Protein AF-A0A1C6BGT0-F1 (afdb_monomer_lite)

Secondary structure (DSSP, 8-state):
-HHHIIIIIHHHHHHHHHHHHHHSS--HHHHHHHHHHHHHHHHHHHHHHTTSS-----SSGGG--S---S-HHHHHHHHHHHHHHHHHHHHHHHHTT--

pLDDT: mean 77.74, std 14.09, range [43.47, 91.69]

Radius of gyration: 15.55 Å; chains: 1; bounding box: 31×29×53 Å

Foldseek 3Di:
DVVCCQQPVQLQVLLVVLLVLLVDPDDPVVSCVQLVVLVVQLVVLVCVQVVVDPDDQQCDCPPVDPDHDNHSVVSNSSSVSSNNSNVNSNVVSVVVVVD

Sequence (99 aa):
MEALAFFVLTPLTAGIIQFFLSRSRLPRWAKWGPAVLVMLAGMVCFLGAVDCLPLPNTYWLDDGSFLAFPDYFYGMLFSLPALFGLGAGALFSVAQWSE

Structure (mmCIF, N/CA/C/O backbone):
data_AF-A0A1C6BGT0-F1
#
_entry.id   AF-A0A1C6BGT0-F1
#
loop_
_atom_site.group_PDB
_atom_site.id
_atom_site.type_symbol
_atom_site.label_atom_id
_atom_site.label_alt_id
_atom_site.label_comp_id
_atom_site.label_asym_id
_atom_site.label_entity_id
_atom_site.label_seq_id
_atom_site.pdbx_PDB_ins_code
_atom_site.Cartn_x
_atom_site.Cartn_y
_atom_site.Cartn_z
_atom_site.occupancy
_atom_site.B_iso_or_equiv
_atom_site.auth_seq_id
_atom_site.auth_comp_id
_atom_site.auth_asym_id
_atom_site.auth_atom_id
_atom_site.pdbx_PDB_model_num
ATOM 1 N N . MET A 1 1 ? 9.244 16.375 -5.995 1.00 56.16 1 MET A N 1
ATOM 2 C CA . MET A 1 1 ? 7.860 16.251 -5.480 1.00 56.16 1 MET A CA 1
ATOM 3 C C . MET A 1 1 ? 7.379 14.805 -5.438 1.00 56.16 1 MET A C 1
ATOM 5 O O . MET A 1 1 ? 6.639 14.473 -4.523 1.00 56.16 1 MET A O 1
ATOM 9 N N . GLU A 1 2 ? 7.843 13.929 -6.335 1.00 62.12 2 GLU A N 1
ATOM 10 C CA . GLU A 1 2 ? 7.393 12.529 -6.372 1.00 62.12 2 GLU A CA 1
ATOM 11 C C . GLU A 1 2 ? 7.716 11.735 -5.105 1.00 62.12 2 GLU A C 1
ATOM 13 O O . GLU A 1 2 ? 6.821 11.126 -4.539 1.00 62.12 2 GLU A O 1
ATOM 18 N N . ALA A 1 3 ? 8.937 11.824 -4.570 1.00 66.62 3 ALA A N 1
ATOM 19 C CA . ALA A 1 3 ? 9.299 11.096 -3.348 1.00 66.62 3 ALA A CA 1
ATOM 20 C C . ALA A 1 3 ? 8.373 11.414 -2.155 1.00 66.62 3 ALA A C 1
ATOM 22 O O . ALA A 1 3 ? 8.016 10.525 -1.390 1.00 66.62 3 ALA A O 1
ATOM 23 N N . LEU A 1 4 ? 7.925 12.665 -2.016 1.00 72.69 4 LEU A N 1
ATOM 24 C CA . LEU A 1 4 ? 7.001 13.057 -0.948 1.00 72.69 4 LEU A CA 1
ATOM 25 C C . LEU A 1 4 ? 5.603 12.463 -1.184 1.00 72.69 4 LEU A C 1
ATOM 27 O O . LEU A 1 4 ? 4.973 11.961 -0.254 1.00 72.69 4 LEU A O 1
ATOM 31 N N . ALA A 1 5 ? 5.136 12.449 -2.432 1.00 72.00 5 ALA A N 1
ATOM 32 C CA . ALA A 1 5 ? 3.876 11.805 -2.783 1.00 72.00 5 ALA A CA 1
ATOM 33 C C . ALA A 1 5 ? 3.916 10.281 -2.557 1.00 72.00 5 ALA A C 1
ATOM 35 O O . ALA A 1 5 ? 3.009 9.726 -1.934 1.00 72.00 5 ALA A O 1
ATOM 36 N N . PHE A 1 6 ? 4.994 9.621 -2.984 1.00 73.50 6 PHE A N 1
ATOM 37 C CA . PHE A 1 6 ? 5.190 8.176 -2.859 1.00 73.50 6 PHE A CA 1
ATOM 38 C C . PHE A 1 6 ? 5.367 7.723 -1.405 1.00 73.50 6 PHE A C 1
ATOM 40 O O . PHE A 1 6 ? 4.686 6.802 -0.963 1.00 73.50 6 PHE A O 1
ATOM 47 N N . PHE A 1 7 ? 6.250 8.367 -0.640 1.00 76.94 7 PHE A N 1
ATOM 48 C CA . PHE A 1 7 ? 6.623 7.886 0.695 1.00 76.94 7 PHE A CA 1
ATOM 49 C C . PHE A 1 7 ? 5.806 8.492 1.836 1.00 76.94 7 PHE A C 1
ATOM 51 O O . PHE A 1 7 ? 5.822 7.939 2.932 1.00 76.94 7 PHE A O 1
ATOM 58 N N . VAL A 1 8 ? 5.095 9.602 1.612 1.00 81.12 8 VAL A N 1
ATOM 59 C CA . VAL A 1 8 ? 4.342 10.289 2.677 1.00 81.12 8 VAL A CA 1
ATOM 60 C C . VAL A 1 8 ? 2.853 10.346 2.364 1.00 81.12 8 VAL A C 1
ATOM 62 O O . VAL A 1 8 ? 2.053 9.836 3.145 1.00 81.12 8 VAL A O 1
ATOM 65 N N . LEU A 1 9 ? 2.451 10.911 1.221 1.00 86.31 9 LEU A N 1
ATOM 66 C CA . LEU A 1 9 ? 1.022 11.106 0.929 1.00 86.31 9 LEU A CA 1
ATOM 67 C C . LEU A 1 9 ? 0.286 9.789 0.680 1.00 86.31 9 LEU A C 1
ATOM 69 O O . LEU A 1 9 ? -0.825 9.605 1.173 1.00 86.31 9 LEU A O 1
ATOM 73 N N . THR A 1 10 ? 0.906 8.867 -0.051 1.00 86.12 10 THR A N 1
ATOM 74 C CA . THR A 1 10 ? 0.338 7.551 -0.369 1.00 86.12 10 THR A CA 1
ATOM 75 C C . THR A 1 10 ? 0.051 6.705 0.877 1.00 86.12 10 THR A C 1
ATOM 77 O O . THR A 1 10 ? -1.108 6.325 1.065 1.00 86.12 10 THR A O 1
ATOM 80 N N . PRO A 1 11 ? 1.028 6.442 1.773 1.00 87.75 11 PRO A N 1
ATOM 81 C CA . PRO A 1 11 ? 0.762 5.673 2.986 1.00 87.75 11 PRO A CA 1
ATOM 82 C C . PRO A 1 11 ? -0.211 6.402 3.915 1.00 87.75 11 PRO A C 1
ATOM 84 O O . PRO A 1 11 ? -1.062 5.763 4.528 1.00 87.75 11 PRO A O 1
ATOM 87 N N . LEU A 1 12 ? -0.136 7.733 4.002 1.00 90.06 12 LEU A N 1
ATOM 88 C CA . LEU A 1 12 ? -1.034 8.518 4.848 1.00 90.06 12 LEU A CA 1
ATOM 89 C C . LEU A 1 12 ? -2.487 8.434 4.365 1.00 90.06 12 LEU A C 1
ATOM 91 O O . LEU A 1 12 ? -3.383 8.140 5.153 1.00 90.06 12 LEU A O 1
ATOM 95 N N . THR A 1 13 ? -2.722 8.617 3.067 1.00 89.81 13 THR A N 1
ATOM 96 C CA . THR A 1 13 ? -4.062 8.528 2.467 1.00 89.81 13 THR A CA 1
ATOM 97 C C . THR A 1 13 ? -4.623 7.117 2.607 1.00 89.81 13 THR A C 1
ATOM 99 O O . THR A 1 13 ? -5.758 6.943 3.050 1.00 89.81 13 THR A O 1
ATOM 102 N N . ALA A 1 14 ? -3.810 6.102 2.301 1.00 90.31 14 ALA A N 1
ATOM 103 C CA . ALA A 1 14 ? -4.189 4.706 2.467 1.00 90.31 14 ALA A CA 1
ATOM 104 C C . ALA A 1 14 ? -4.530 4.383 3.933 1.00 90.31 14 ALA A C 1
ATOM 106 O O . ALA A 1 14 ? -5.568 3.784 4.211 1.00 90.31 14 ALA A O 1
ATOM 107 N N . GLY A 1 15 ? -3.721 4.848 4.887 1.00 89.56 15 GLY A N 1
ATOM 108 C CA . GLY A 1 15 ? -3.974 4.651 6.312 1.00 89.56 15 GLY A CA 1
ATOM 109 C C . GLY A 1 15 ? -5.248 5.323 6.807 1.00 89.56 15 GLY A C 1
ATOM 110 O O . GLY A 1 15 ? -6.013 4.695 7.536 1.00 89.56 15 GLY A O 1
ATOM 111 N N . ILE A 1 16 ? -5.535 6.550 6.363 1.00 91.19 16 ILE A N 1
ATOM 112 C CA . ILE A 1 16 ? -6.790 7.246 6.684 1.00 91.19 16 ILE A CA 1
ATOM 113 C C . ILE A 1 16 ? -7.990 6.458 6.144 1.00 91.19 16 ILE A C 1
ATOM 115 O O . ILE A 1 16 ? -8.941 6.198 6.883 1.00 91.19 16 ILE A O 1
ATOM 119 N N . ILE A 1 17 ? -7.934 6.035 4.878 1.00 90.50 17 ILE A N 1
ATOM 120 C CA . ILE A 1 17 ? -8.988 5.234 4.243 1.00 90.50 17 ILE A CA 1
ATOM 121 C C . ILE A 1 17 ? -9.226 3.951 5.044 1.00 90.50 17 ILE A C 1
ATOM 123 O O . ILE A 1 17 ? -10.365 3.668 5.429 1.00 90.50 17 ILE A O 1
ATOM 127 N N . GLN A 1 18 ? -8.159 3.208 5.357 1.00 89.69 18 GLN A N 1
ATOM 128 C CA . GLN A 1 18 ? -8.282 1.959 6.097 1.00 89.69 18 GLN A CA 1
ATOM 129 C C . GLN A 1 18 ? -8.819 2.183 7.507 1.00 89.69 18 GLN A C 1
ATOM 131 O O . GLN A 1 18 ? -9.679 1.429 7.943 1.00 89.69 18 GLN A O 1
ATOM 136 N N . PHE A 1 19 ? -8.392 3.236 8.202 1.00 88.75 19 PHE A N 1
ATOM 137 C CA . PHE A 1 19 ? -8.878 3.566 9.540 1.00 88.75 19 PHE A CA 1
ATOM 138 C C . PHE A 1 19 ? -10.403 3.767 9.580 1.00 88.75 19 PHE A C 1
ATOM 140 O O . PHE A 1 19 ? -11.089 3.197 10.437 1.00 88.75 19 PHE A O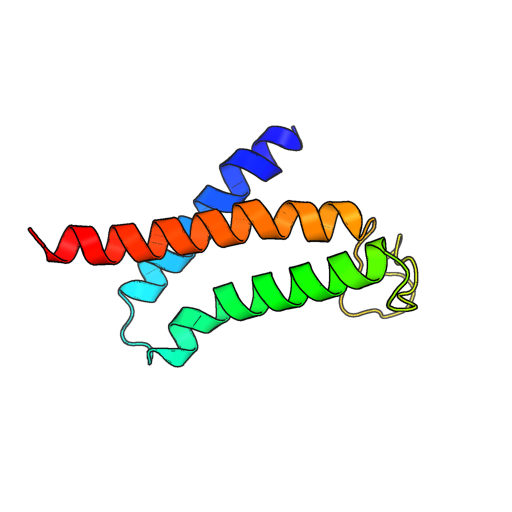 1
ATOM 147 N N . PHE A 1 20 ? -10.964 4.526 8.633 1.00 88.38 20 PHE A N 1
ATOM 148 C CA . PHE A 1 20 ? -12.417 4.715 8.542 1.00 88.38 20 PHE A CA 1
ATOM 149 C C . PHE A 1 20 ? -13.145 3.433 8.120 1.00 88.38 20 PHE A C 1
ATOM 151 O O . PHE A 1 20 ? -14.192 3.100 8.684 1.00 88.38 20 PHE A O 1
ATOM 158 N N . LEU A 1 21 ? -12.578 2.666 7.185 1.00 88.44 21 LEU A N 1
ATOM 159 C CA . LEU A 1 21 ? -13.106 1.360 6.785 1.00 88.44 21 LEU A CA 1
ATOM 160 C C . LEU A 1 21 ? -13.168 0.381 7.956 1.00 88.44 21 LEU A C 1
ATOM 162 O O . LEU A 1 21 ? -14.191 -0.285 8.136 1.00 88.44 21 LEU A O 1
ATOM 166 N N . SER A 1 22 ? -12.135 0.334 8.796 1.00 85.12 22 SER A N 1
ATOM 167 C CA . SER A 1 22 ? -12.100 -0.491 10.005 1.00 85.12 22 SER A CA 1
ATOM 168 C C . SER A 1 22 ? -13.267 -0.193 10.941 1.00 85.12 22 SER A C 1
ATOM 170 O O . SER A 1 22 ? -13.857 -1.119 11.502 1.00 85.12 22 SER A O 1
ATOM 172 N N . ARG A 1 23 ? -13.646 1.084 11.057 1.00 83.75 23 ARG A N 1
ATOM 173 C CA . ARG A 1 23 ? -14.735 1.570 11.920 1.00 83.75 23 ARG A CA 1
ATOM 174 C C . ARG A 1 23 ? -16.125 1.448 11.301 1.00 83.75 23 ARG A C 1
ATOM 176 O O . ARG A 1 23 ? -17.125 1.517 12.010 1.00 83.75 23 ARG A O 1
ATOM 183 N N . SER A 1 24 ? -16.209 1.258 9.990 1.00 86.25 24 SER A N 1
ATOM 184 C CA . SER A 1 24 ? -17.486 1.091 9.302 1.00 86.25 24 SER A CA 1
ATOM 185 C C . SER A 1 24 ? -18.202 -0.206 9.715 1.00 86.25 24 SER A C 1
ATOM 187 O O . SER A 1 24 ? -17.581 -1.192 10.133 1.00 86.25 24 SER A O 1
ATOM 189 N N . ARG A 1 25 ? -19.529 -0.237 9.531 1.00 88.44 25 ARG A N 1
ATOM 190 C CA . ARG A 1 25 ? -20.366 -1.437 9.732 1.00 88.44 25 ARG A CA 1
ATOM 191 C C . ARG A 1 25 ? -20.256 -2.456 8.590 1.00 88.44 25 ARG A C 1
ATOM 193 O O . ARG A 1 25 ? -21.059 -3.381 8.517 1.00 88.44 25 ARG A O 1
ATOM 200 N N . LEU A 1 26 ? -19.290 -2.282 7.689 1.00 86.50 26 LEU A N 1
ATOM 201 C CA . LEU A 1 26 ? -19.085 -3.196 6.576 1.00 86.50 26 LEU A CA 1
ATOM 202 C C . LEU A 1 26 ? -18.647 -4.582 7.074 1.00 86.50 26 LEU A C 1
ATOM 204 O O . LEU A 1 26 ? -17.994 -4.701 8.118 1.00 86.50 26 LEU A O 1
ATOM 208 N N . PRO A 1 27 ? -18.984 -5.647 6.334 1.00 87.12 27 PRO A N 1
ATOM 209 C CA . PRO A 1 27 ? -18.515 -6.981 6.663 1.00 87.12 27 PRO A CA 1
ATOM 210 C C . PRO A 1 27 ? -16.988 -7.061 6.532 1.00 87.12 27 PRO A C 1
ATOM 212 O O . PRO A 1 27 ? -16.376 -6.334 5.748 1.00 87.12 27 PRO A O 1
ATOM 215 N N . ARG A 1 28 ? -16.359 -7.967 7.294 1.00 82.88 28 ARG A N 1
ATOM 216 C CA . ARG A 1 28 ? -14.889 -8.079 7.365 1.00 82.88 28 ARG A CA 1
ATOM 217 C C . ARG A 1 28 ? -14.243 -8.192 5.985 1.00 82.88 28 ARG A C 1
ATOM 219 O O . ARG A 1 28 ? -13.274 -7.492 5.736 1.00 82.88 28 ARG A O 1
ATOM 226 N N . TRP A 1 29 ? -14.800 -9.002 5.085 1.00 83.62 29 TRP A N 1
ATOM 227 C CA . TRP A 1 29 ? -14.263 -9.195 3.733 1.00 83.62 29 TRP A CA 1
ATOM 228 C C . TRP A 1 29 ? -14.181 -7.891 2.922 1.00 83.62 29 TRP A C 1
ATOM 230 O O . TRP A 1 29 ? -13.196 -7.675 2.225 1.00 83.62 29 TRP A O 1
ATOM 240 N N . ALA A 1 30 ? -15.143 -6.975 3.078 1.00 84.81 30 ALA A N 1
ATOM 241 C CA . ALA A 1 30 ? -15.132 -5.688 2.383 1.00 84.81 30 ALA A CA 1
ATOM 242 C C . ALA A 1 30 ? -14.038 -4.746 2.919 1.00 84.81 30 ALA A C 1
ATOM 244 O O . ALA A 1 30 ? -13.483 -3.951 2.165 1.00 84.81 30 ALA A O 1
ATOM 245 N N . LYS A 1 31 ? -13.668 -4.874 4.201 1.00 86.62 31 LYS A N 1
ATOM 246 C CA . LYS A 1 31 ? -12.591 -4.083 4.827 1.00 86.62 31 LYS A CA 1
ATOM 247 C C . LYS A 1 31 ? -11.198 -4.481 4.336 1.00 86.62 31 LYS A C 1
ATOM 249 O O . LYS A 1 31 ? -10.288 -3.660 4.372 1.00 86.62 31 LYS A O 1
ATOM 254 N N . TRP A 1 32 ? -11.032 -5.721 3.875 1.00 84.69 32 TRP A N 1
ATOM 255 C CA . TRP A 1 32 ? -9.793 -6.194 3.248 1.00 84.69 32 TRP A CA 1
ATOM 256 C C . TRP A 1 32 ? -9.709 -5.843 1.762 1.00 84.69 32 TRP A C 1
ATOM 258 O O . TRP A 1 32 ? -8.627 -5.926 1.189 1.00 84.69 32 TRP A O 1
ATOM 268 N N . GLY A 1 33 ? -10.823 -5.427 1.147 1.00 88.56 33 GLY A N 1
ATOM 269 C CA . GLY A 1 33 ? -10.915 -5.115 -0.279 1.00 88.56 33 GLY A CA 1
ATOM 270 C C . GLY A 1 33 ? -9.787 -4.207 -0.781 1.00 88.56 33 GLY A C 1
ATOM 271 O O . GLY A 1 33 ? -9.084 -4.607 -1.706 1.00 88.56 33 GLY A O 1
ATOM 272 N N . PRO A 1 34 ? -9.530 -3.044 -0.154 1.00 87.62 34 PRO A N 1
ATOM 273 C CA . PRO A 1 34 ? -8.454 -2.154 -0.587 1.00 87.62 34 PRO A CA 1
ATOM 274 C C . PRO A 1 34 ? -7.066 -2.796 -0.511 1.00 87.62 34 PRO A C 1
ATOM 276 O O . PRO A 1 34 ? -6.284 -2.661 -1.444 1.00 87.62 34 PRO A O 1
ATOM 279 N N . ALA A 1 35 ? -6.768 -3.540 0.558 1.00 88.81 35 ALA A N 1
ATOM 280 C CA . ALA A 1 35 ? -5.475 -4.209 0.715 1.00 88.81 35 ALA A CA 1
ATOM 281 C C . ALA A 1 35 ? -5.265 -5.297 -0.339 1.00 88.81 35 ALA A C 1
ATOM 283 O O . ALA A 1 35 ? -4.198 -5.372 -0.942 1.00 88.81 35 ALA A O 1
ATOM 284 N N . VAL A 1 36 ? -6.302 -6.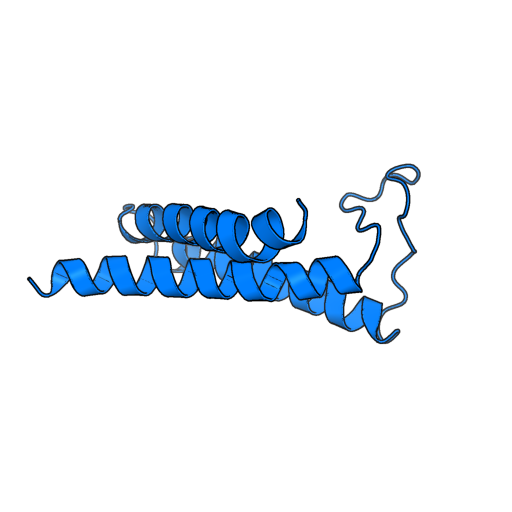093 -0.609 1.00 89.88 36 VAL A N 1
ATOM 285 C CA . VAL A 1 36 ? -6.266 -7.124 -1.651 1.00 89.88 36 VAL A CA 1
ATOM 286 C C . VAL A 1 36 ? -6.092 -6.491 -3.030 1.00 89.88 36 VAL A C 1
ATOM 288 O O . VAL A 1 36 ? -5.274 -6.968 -3.809 1.00 89.88 36 VAL A O 1
ATOM 291 N N . LEU A 1 37 ? -6.795 -5.395 -3.326 1.00 89.50 37 LEU A N 1
ATOM 292 C CA . LEU A 1 37 ? -6.665 -4.688 -4.602 1.00 89.50 37 LEU A CA 1
ATOM 293 C C . LEU A 1 37 ? -5.259 -4.116 -4.804 1.00 89.50 37 LEU A C 1
ATOM 295 O O . LEU A 1 37 ? -4.674 -4.318 -5.864 1.00 89.50 37 LEU A O 1
ATOM 299 N N . VAL A 1 38 ? -4.697 -3.450 -3.790 1.00 90.12 38 VAL A N 1
ATOM 300 C CA . VAL A 1 38 ? -3.331 -2.907 -3.862 1.00 90.12 38 VAL A CA 1
ATOM 301 C C . VAL A 1 38 ? -2.306 -4.033 -4.008 1.00 90.12 38 VAL A C 1
ATOM 303 O O . VAL A 1 38 ? -1.375 -3.904 -4.799 1.00 90.12 38 VAL A O 1
ATOM 306 N N . MET A 1 39 ? -2.488 -5.153 -3.304 1.00 90.38 39 MET A N 1
ATOM 307 C CA . MET A 1 39 ? -1.607 -6.318 -3.415 1.00 90.38 39 MET A CA 1
ATOM 308 C C . MET A 1 39 ? -1.669 -6.954 -4.809 1.00 90.38 39 MET A C 1
ATOM 310 O O . MET A 1 39 ? -0.627 -7.238 -5.392 1.00 90.38 39 MET A O 1
ATOM 314 N N . LEU A 1 40 ? -2.869 -7.146 -5.366 1.00 89.75 40 LEU A N 1
ATOM 315 C CA . LEU A 1 40 ? -3.048 -7.694 -6.713 1.00 89.75 40 LEU A CA 1
ATOM 316 C C . LEU A 1 40 ? -2.454 -6.764 -7.773 1.00 89.75 40 LEU A C 1
ATOM 318 O O . LEU A 1 40 ? -1.706 -7.225 -8.629 1.00 89.75 40 LEU A O 1
ATOM 322 N N . ALA A 1 41 ? -2.729 -5.461 -7.689 1.00 86.81 41 ALA A N 1
ATOM 323 C CA . ALA A 1 41 ? -2.154 -4.475 -8.599 1.00 86.81 41 ALA A CA 1
ATOM 324 C C . ALA A 1 41 ? -0.620 -4.451 -8.502 1.00 86.81 41 ALA A C 1
ATOM 326 O O . ALA A 1 41 ? 0.060 -4.509 -9.522 1.00 86.81 41 ALA A O 1
ATOM 327 N N . GLY A 1 42 ? -0.070 -4.452 -7.284 1.00 86.94 42 GLY A N 1
ATOM 328 C CA . GLY A 1 42 ? 1.372 -4.522 -7.049 1.00 86.94 42 GLY A CA 1
ATOM 329 C C . GLY A 1 42 ? 2.006 -5.794 -7.611 1.00 86.94 42 GLY A C 1
ATOM 330 O O . GLY A 1 42 ? 3.070 -5.724 -8.218 1.00 86.94 42 GLY A O 1
ATOM 331 N N . MET A 1 43 ? 1.337 -6.942 -7.477 1.00 88.62 43 MET A N 1
ATOM 332 C CA . MET A 1 43 ? 1.805 -8.221 -8.016 1.00 88.62 43 MET A CA 1
ATOM 333 C C . MET A 1 43 ? 1.779 -8.254 -9.547 1.00 88.62 43 MET A C 1
ATOM 335 O O . MET A 1 43 ? 2.737 -8.722 -10.156 1.00 88.62 43 MET A O 1
ATOM 339 N N . VAL A 1 44 ? 0.724 -7.731 -10.179 1.00 85.81 44 VAL A N 1
ATOM 340 C CA . VAL A 1 44 ? 0.647 -7.607 -11.645 1.00 85.81 44 VAL A CA 1
ATOM 341 C C . VAL A 1 44 ? 1.754 -6.688 -12.159 1.00 85.81 44 VAL A C 1
ATOM 343 O O . VAL A 1 44 ? 2.460 -7.052 -13.096 1.00 85.81 44 VAL A O 1
ATOM 346 N N . CYS A 1 45 ? 1.966 -5.544 -11.505 1.00 82.81 45 CYS A N 1
ATOM 347 C CA . CYS A 1 45 ? 3.056 -4.629 -11.833 1.00 82.81 45 CYS A CA 1
ATOM 348 C C . CYS A 1 45 ? 4.434 -5.270 -11.613 1.00 82.81 45 CYS A C 1
ATOM 350 O O . CYS A 1 45 ? 5.317 -5.116 -12.446 1.00 82.81 45 CYS A O 1
ATOM 352 N N . PHE A 1 46 ? 4.630 -6.047 -10.545 1.00 85.25 46 PHE A N 1
ATOM 353 C CA . PHE A 1 46 ? 5.877 -6.784 -10.339 1.00 85.25 46 PHE A CA 1
ATOM 354 C C . PHE A 1 46 ? 6.135 -7.783 -11.470 1.00 85.25 46 PHE A C 1
ATOM 356 O O . PHE A 1 46 ? 7.216 -7.777 -12.046 1.00 85.25 46 PHE A O 1
ATOM 363 N N . LEU A 1 47 ? 5.135 -8.598 -11.823 1.00 85.94 47 LEU A N 1
ATOM 364 C CA . LEU A 1 47 ? 5.242 -9.588 -12.899 1.00 85.94 47 LEU A CA 1
ATOM 365 C C . LEU A 1 47 ? 5.493 -8.946 -14.268 1.00 85.94 47 LEU A C 1
ATOM 367 O O . LEU A 1 47 ? 6.233 -9.519 -15.064 1.00 85.94 47 LEU A O 1
ATOM 371 N N . GLY A 1 48 ? 4.914 -7.769 -14.522 1.00 79.75 48 GLY A N 1
ATOM 372 C CA . GLY A 1 48 ? 5.219 -6.963 -15.705 1.00 79.75 48 GLY A CA 1
ATOM 373 C C . GLY A 1 48 ? 6.637 -6.399 -15.696 1.00 79.75 48 GLY A C 1
ATOM 374 O O . GLY A 1 48 ? 7.301 -6.426 -16.719 1.00 79.75 48 GLY A O 1
ATOM 375 N N . ALA A 1 49 ? 7.136 -5.954 -14.540 1.00 79.44 49 ALA A N 1
ATOM 376 C CA . ALA A 1 49 ? 8.488 -5.409 -14.414 1.00 79.44 49 ALA A CA 1
ATOM 377 C C . ALA A 1 49 ? 9.600 -6.465 -14.559 1.00 79.44 49 ALA A C 1
ATOM 379 O O . ALA A 1 49 ? 10.716 -6.117 -14.929 1.00 79.44 49 ALA A O 1
ATOM 380 N N . VAL A 1 50 ? 9.319 -7.738 -14.251 1.00 84.12 50 VAL A N 1
ATOM 381 C CA . VAL A 1 50 ? 10.267 -8.859 -14.426 1.00 84.12 50 VAL A CA 1
ATOM 382 C C . VAL A 1 50 ? 10.034 -9.655 -15.719 1.00 84.12 50 VAL A C 1
ATOM 384 O O . VAL A 1 50 ? 10.499 -10.790 -15.824 1.00 84.12 50 VAL A O 1
ATOM 387 N N . ASP A 1 51 ? 9.268 -9.103 -16.666 1.00 77.44 51 ASP A N 1
ATOM 388 C CA . ASP A 1 51 ? 8.927 -9.715 -17.962 1.00 77.44 51 ASP A CA 1
ATOM 389 C C . ASP A 1 51 ? 8.294 -11.122 -17.867 1.00 77.44 51 ASP A C 1
ATOM 391 O O . ASP A 1 51 ? 8.301 -11.906 -18.817 1.00 77.44 51 ASP A O 1
ATOM 395 N N . CYS A 1 52 ? 7.708 -11.465 -16.716 1.00 79.19 52 CYS A N 1
ATOM 396 C CA . CYS A 1 52 ? 7.005 -12.734 -16.508 1.00 79.19 52 CYS A CA 1
ATOM 397 C C . CYS A 1 52 ? 5.547 -12.683 -16.991 1.00 79.19 52 CYS A C 1
ATOM 399 O O . CYS A 1 52 ? 4.910 -13.727 -17.140 1.00 79.19 52 CYS A O 1
ATOM 401 N N . LEU A 1 53 ? 5.015 -11.484 -17.243 1.00 76.31 53 LEU A N 1
ATOM 402 C CA . LEU A 1 53 ? 3.744 -11.269 -17.926 1.00 76.31 53 LEU A CA 1
ATOM 403 C C . LEU A 1 53 ? 3.987 -10.357 -19.139 1.00 76.31 53 LEU A C 1
ATOM 405 O O . LEU A 1 53 ? 4.561 -9.284 -18.954 1.00 76.31 53 LEU A O 1
ATOM 409 N N . PRO A 1 54 ? 3.528 -10.720 -20.352 1.00 67.75 54 PRO A N 1
ATOM 410 C CA . PRO A 1 54 ? 3.621 -9.857 -21.527 1.00 67.75 54 PRO A CA 1
ATOM 411 C C . PRO A 1 54 ? 2.589 -8.729 -21.412 1.00 67.75 54 PRO A C 1
ATOM 413 O O . PRO A 1 54 ? 1.508 -8.780 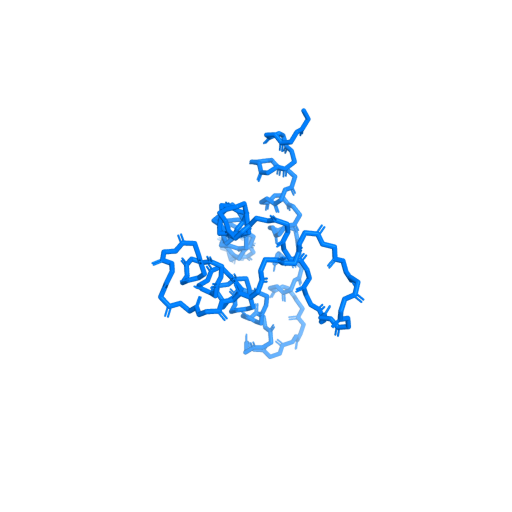-22.000 1.00 67.75 54 PRO A O 1
ATOM 416 N N . LEU A 1 55 ? 2.891 -7.741 -20.577 1.00 68.56 55 LEU A N 1
ATOM 417 C 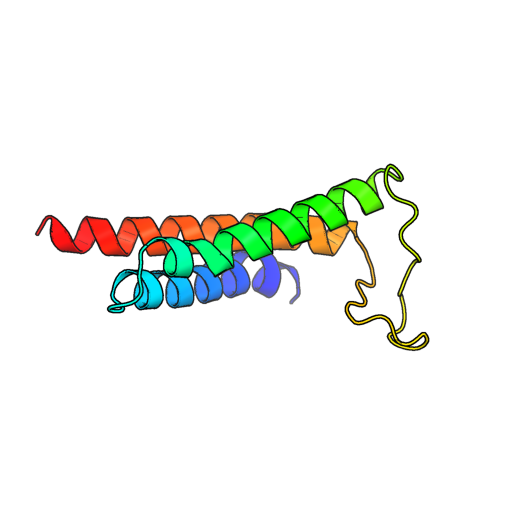CA . LEU A 1 55 ? 2.057 -6.568 -20.376 1.00 68.56 55 LEU A CA 1
ATOM 418 C C . LEU A 1 55 ? 2.473 -5.478 -21.380 1.00 68.56 55 LEU A C 1
ATOM 420 O O . LEU A 1 55 ? 3.662 -5.186 -21.509 1.00 68.56 55 LEU A O 1
ATOM 424 N N . PRO A 1 56 ? 1.523 -4.905 -22.138 1.00 64.25 56 PRO A N 1
ATOM 425 C CA . PRO A 1 56 ? 1.834 -3.885 -23.130 1.00 64.25 56 PRO A CA 1
ATOM 426 C C . PRO A 1 56 ? 2.286 -2.606 -22.432 1.00 64.25 56 PRO A C 1
ATOM 428 O O . PRO A 1 56 ? 1.566 -2.109 -21.578 1.00 64.25 56 PRO A O 1
ATOM 431 N N . ASN A 1 57 ? 3.423 -2.031 -22.827 1.00 60.59 57 ASN A N 1
ATOM 432 C CA . ASN A 1 57 ? 3.877 -0.740 -22.304 1.00 60.59 57 ASN A CA 1
ATOM 433 C C . ASN A 1 57 ? 2.875 0.376 -22.649 1.00 60.59 57 ASN A C 1
ATOM 435 O O . ASN A 1 57 ? 2.960 1.028 -23.689 1.00 60.59 57 ASN A O 1
ATOM 439 N N . THR A 1 58 ? 1.921 0.603 -21.753 1.00 55.88 58 THR A N 1
ATOM 440 C CA . THR A 1 58 ? 0.893 1.641 -21.841 1.00 55.88 58 THR A CA 1
ATOM 441 C C . THR A 1 58 ? 1.469 2.971 -21.359 1.00 55.88 58 THR A C 1
ATOM 443 O O . THR A 1 58 ? 1.069 3.495 -20.320 1.00 55.88 58 THR A O 1
ATOM 446 N N . TYR A 1 59 ? 2.440 3.524 -22.095 1.00 48.22 59 TYR A N 1
ATOM 447 C CA . TYR A 1 59 ? 2.915 4.899 -21.863 1.00 48.22 59 TYR A CA 1
ATOM 448 C C . TYR A 1 59 ? 1.814 5.939 -22.110 1.00 48.22 59 TYR A C 1
ATOM 450 O O . TYR A 1 59 ? 1.909 7.070 -21.638 1.00 48.22 59 TYR A O 1
ATOM 458 N N . TRP A 1 60 ? 0.755 5.542 -22.815 1.00 45.38 60 TRP A N 1
ATOM 459 C CA . TRP A 1 60 ? -0.383 6.369 -23.166 1.00 45.38 60 TRP A CA 1
ATOM 460 C C . TRP A 1 60 ? -1.656 5.544 -22.996 1.00 45.38 60 TRP A C 1
ATOM 462 O O . TRP A 1 60 ? -1.691 4.360 -23.323 1.00 45.38 60 TRP A O 1
ATOM 472 N N . LEU A 1 61 ? -2.712 6.179 -22.499 1.00 48.12 61 LEU A N 1
ATOM 473 C CA . LEU A 1 61 ? -4.078 5.644 -22.401 1.00 48.12 61 LEU A CA 1
ATOM 474 C C . LEU A 1 61 ? -4.721 5.362 -23.784 1.00 48.12 61 LEU A C 1
ATOM 476 O O . LEU A 1 61 ? -5.932 5.172 -23.865 1.00 48.12 61 LEU A O 1
ATOM 480 N N . ASP A 1 62 ? -3.932 5.365 -24.862 1.00 43.47 62 ASP A N 1
ATOM 481 C CA . ASP A 1 62 ? -4.394 5.507 -26.246 1.00 43.47 62 ASP A CA 1
ATOM 482 C C . ASP A 1 62 ? -5.050 4.249 -26.835 1.00 43.47 62 ASP A C 1
ATOM 484 O O . ASP A 1 62 ? -5.828 4.373 -27.774 1.00 43.47 62 ASP A O 1
ATOM 488 N N . ASP A 1 63 ? -4.862 3.063 -26.249 1.00 48.81 63 ASP A N 1
ATOM 489 C CA . ASP A 1 63 ? -5.394 1.805 -26.810 1.00 48.81 63 ASP A CA 1
ATOM 490 C C . ASP A 1 63 ? -6.513 1.166 -25.968 1.00 48.81 63 ASP A C 1
ATOM 492 O O . ASP A 1 63 ? -6.625 -0.055 -25.853 1.00 48.81 63 ASP A O 1
ATOM 496 N N . GLY A 1 64 ? -7.366 1.979 -25.333 1.00 48.78 64 GLY A N 1
ATOM 497 C CA . GLY A 1 64 ? -8.562 1.476 -24.637 1.00 48.78 64 GLY A CA 1
ATOM 498 C C . GLY A 1 64 ? -8.268 0.582 -23.423 1.00 48.78 64 GLY A C 1
ATOM 499 O O . GLY A 1 64 ? -9.155 -0.117 -22.927 1.00 48.78 64 GLY A O 1
ATOM 500 N N . SER A 1 65 ? -7.031 0.600 -22.921 1.00 49.53 65 SER A N 1
ATOM 501 C CA . SER A 1 65 ? -6.623 -0.123 -21.720 1.00 49.53 65 SER A CA 1
ATOM 502 C C . SER A 1 65 ? -7.220 0.532 -20.473 1.00 49.53 65 SER A C 1
ATOM 504 O O . SER A 1 65 ? -6.971 1.705 -20.200 1.00 49.53 65 SER A O 1
ATOM 506 N N . PHE A 1 66 ? -7.966 -0.240 -19.677 1.00 46.75 66 PHE A N 1
ATOM 507 C CA . PHE A 1 66 ? -8.612 0.220 -18.437 1.00 46.75 66 PHE A CA 1
ATOM 508 C C . PHE A 1 66 ? -7.616 0.707 -17.360 1.00 46.75 66 PHE A C 1
ATOM 510 O O . PHE A 1 66 ? -7.994 1.458 -16.465 1.00 46.75 66 PHE A O 1
ATOM 517 N N . LEU A 1 67 ? -6.342 0.304 -17.451 1.00 50.78 67 LEU A N 1
ATOM 518 C CA . LEU A 1 67 ? -5.244 0.714 -16.573 1.00 50.78 67 LEU A CA 1
ATOM 519 C C . LEU A 1 67 ? -3.999 0.988 -17.421 1.00 50.78 67 LEU A C 1
ATOM 521 O O . LEU A 1 67 ? -3.437 0.054 -17.988 1.00 50.78 67 LEU A O 1
ATOM 525 N N . ALA A 1 68 ? -3.574 2.250 -17.487 1.00 51.12 68 ALA A N 1
ATOM 526 C CA . ALA A 1 68 ? -2.292 2.633 -18.066 1.00 51.12 68 ALA A CA 1
ATOM 527 C C . ALA A 1 68 ? -1.282 2.866 -16.939 1.00 51.12 68 ALA A C 1
ATOM 529 O O . ALA A 1 68 ? -1.431 3.803 -16.150 1.00 51.12 68 ALA A O 1
ATOM 530 N N . PHE A 1 69 ? -0.268 2.006 -16.850 1.00 56.94 69 PHE A N 1
ATOM 531 C CA . PHE A 1 69 ? 0.900 2.258 -16.013 1.00 56.94 69 PHE A CA 1
ATOM 532 C C . PHE A 1 69 ? 2.049 2.661 -16.937 1.00 56.94 69 PHE A C 1
ATOM 534 O O . PHE A 1 69 ? 2.484 1.826 -17.728 1.00 56.94 69 PHE A O 1
ATOM 541 N N . PRO A 1 70 ? 2.538 3.913 -16.865 1.00 56.59 70 PRO A N 1
ATOM 542 C CA . PRO A 1 70 ? 3.669 4.348 -17.683 1.00 56.59 70 PRO A CA 1
ATOM 543 C C . PRO A 1 70 ? 4.953 3.589 -17.326 1.00 56.59 70 PRO A C 1
ATOM 545 O O . PRO A 1 70 ? 5.867 3.527 -18.136 1.00 56.59 70 PRO A O 1
ATOM 548 N N . ASP A 1 71 ? 5.010 2.997 -16.126 1.00 71.19 71 ASP A N 1
ATOM 549 C CA . ASP A 1 71 ? 6.109 2.147 -15.689 1.00 71.19 71 ASP A CA 1
ATOM 550 C C . ASP A 1 71 ? 5.630 1.144 -14.626 1.00 71.19 71 ASP A C 1
ATOM 552 O O . ASP A 1 71 ? 5.172 1.519 -13.535 1.00 71.19 71 ASP A O 1
ATOM 556 N N . TYR A 1 72 ? 5.745 -0.149 -14.924 1.00 75.62 72 TYR A N 1
ATOM 557 C CA . TYR A 1 72 ? 5.383 -1.217 -13.990 1.00 75.62 72 TYR A CA 1
ATOM 558 C C . TYR A 1 72 ? 6.240 -1.191 -12.723 1.00 75.62 72 TYR A C 1
ATOM 560 O O . TYR A 1 72 ? 5.757 -1.512 -11.633 1.00 75.62 72 TYR A O 1
ATOM 568 N N . PHE A 1 73 ? 7.485 -0.723 -12.838 1.00 77.19 73 PHE A N 1
ATOM 569 C CA . PHE A 1 73 ? 8.373 -0.545 -11.699 1.00 77.19 73 PHE A CA 1
ATOM 570 C C . PHE A 1 73 ? 7.810 0.468 -10.692 1.00 77.19 73 PHE A C 1
ATOM 572 O O . PHE A 1 73 ? 7.741 0.173 -9.498 1.00 77.19 73 PHE A O 1
ATOM 579 N N . TYR A 1 74 ? 7.325 1.626 -11.156 1.00 75.94 74 TYR A N 1
ATOM 580 C CA . TYR A 1 74 ? 6.701 2.625 -10.281 1.00 75.94 74 TYR A CA 1
ATOM 581 C C . TYR A 1 74 ? 5.380 2.129 -9.688 1.00 75.94 74 TYR A C 1
ATOM 583 O O . TYR A 1 74 ? 5.119 2.376 -8.511 1.00 75.94 74 TYR A O 1
ATOM 591 N N . GLY A 1 75 ? 4.574 1.384 -10.453 1.00 78.56 75 GLY A N 1
ATOM 592 C CA . GLY A 1 75 ? 3.344 0.764 -9.948 1.00 78.56 75 GLY A CA 1
ATOM 593 C C . GLY A 1 75 ? 3.606 -0.231 -8.811 1.00 78.56 75 GLY A C 1
ATOM 594 O O . GLY A 1 75 ? 2.943 -0.186 -7.771 1.00 78.56 75 GLY A O 1
ATOM 595 N N . MET A 1 76 ? 4.627 -1.081 -8.960 1.00 82.19 76 MET A N 1
ATOM 596 C CA . MET A 1 76 ? 5.096 -1.960 -7.887 1.00 82.19 76 MET A CA 1
ATOM 597 C C . MET A 1 76 ? 5.590 -1.137 -6.691 1.00 82.19 76 MET A C 1
ATOM 599 O O . MET A 1 76 ? 5.161 -1.377 -5.560 1.00 82.19 76 MET A O 1
ATOM 603 N N . LEU A 1 77 ? 6.455 -0.147 -6.923 1.00 83.31 77 LEU A N 1
ATOM 604 C CA . LEU A 1 77 ? 7.038 0.669 -5.860 1.00 83.31 77 LEU A CA 1
ATOM 605 C C . LEU A 1 77 ? 5.970 1.436 -5.065 1.00 83.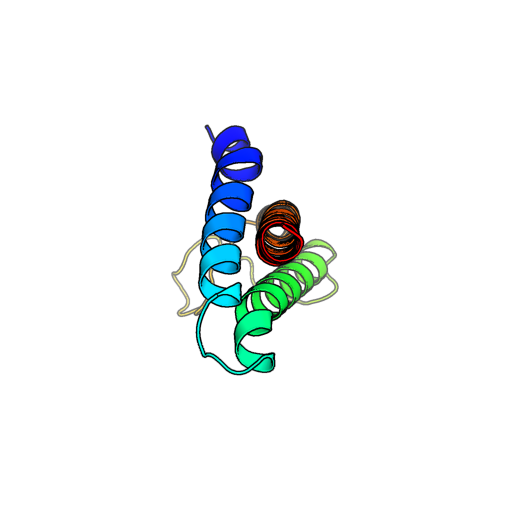31 77 LEU A C 1
ATOM 607 O O . LEU A 1 77 ? 6.119 1.596 -3.860 1.00 83.31 77 LEU A O 1
ATOM 611 N N . PHE A 1 78 ? 4.886 1.867 -5.718 1.00 84.50 78 PHE A N 1
ATOM 612 C CA . PHE A 1 78 ? 3.741 2.543 -5.099 1.00 84.50 78 PHE A CA 1
ATOM 613 C C . PHE A 1 78 ? 2.915 1.615 -4.199 1.00 84.50 78 PHE A C 1
ATOM 615 O O . PHE A 1 78 ? 2.370 2.045 -3.179 1.00 84.50 78 PHE A O 1
ATOM 622 N N . SER A 1 79 ? 2.829 0.329 -4.548 1.00 86.75 79 SER A N 1
ATOM 623 C CA . SER A 1 79 ? 2.036 -0.642 -3.787 1.00 86.75 79 SER A CA 1
ATOM 624 C C . SER A 1 79 ? 2.588 -0.884 -2.376 1.00 86.75 79 SER A C 1
ATOM 626 O O . SER A 1 79 ? 1.813 -1.056 -1.438 1.00 86.75 79 SER A O 1
ATOM 628 N N . LEU A 1 80 ? 3.910 -0.814 -2.190 1.00 87.88 80 LEU A N 1
ATOM 629 C CA . LEU A 1 80 ? 4.576 -1.020 -0.900 1.00 87.88 80 LEU A CA 1
ATOM 630 C C . LEU A 1 80 ? 4.170 0.012 0.174 1.00 87.88 80 LEU A C 1
ATOM 632 O O . LEU A 1 80 ? 3.663 -0.396 1.223 1.00 87.88 80 LEU A O 1
ATOM 636 N N . PRO A 1 81 ? 4.333 1.333 -0.039 1.00 88.00 81 PRO A N 1
ATOM 637 C CA . PRO A 1 81 ? 3.896 2.329 0.926 1.00 88.00 81 PRO A CA 1
ATOM 638 C C . PRO A 1 81 ? 2.369 2.354 1.065 1.00 88.00 81 PRO A C 1
ATOM 640 O O . PRO A 1 81 ? 1.870 2.563 2.167 1.00 88.00 81 PRO A O 1
ATOM 643 N N . ALA A 1 82 ? 1.603 2.074 0.005 1.00 88.62 82 ALA A N 1
ATOM 644 C CA . ALA A 1 82 ? 0.150 1.952 0.114 1.00 88.62 82 ALA A CA 1
ATOM 645 C C . ALA A 1 82 ? -0.258 0.812 1.070 1.00 88.62 82 ALA A C 1
ATOM 647 O O . ALA A 1 82 ? -1.047 1.040 1.986 1.00 88.62 82 ALA A O 1
ATOM 648 N N . LEU A 1 83 ? 0.324 -0.386 0.926 1.00 91.69 83 LEU A N 1
ATOM 649 C CA . LEU A 1 83 ? 0.091 -1.519 1.832 1.00 91.69 83 LEU A CA 1
ATOM 650 C C . LEU A 1 83 ? 0.526 -1.209 3.264 1.00 91.69 83 LEU A C 1
ATOM 652 O O . LEU A 1 83 ? -0.194 -1.541 4.205 1.00 91.69 83 LEU A O 1
ATOM 656 N N . PHE A 1 84 ? 1.666 -0.536 3.430 1.00 91.69 84 PHE A N 1
ATOM 657 C CA . PHE A 1 84 ? 2.120 -0.079 4.739 1.00 91.69 84 PHE A CA 1
ATOM 658 C C . PHE A 1 84 ? 1.099 0.861 5.392 1.00 91.69 84 PHE A C 1
ATOM 660 O O . PHE A 1 84 ? 0.725 0.664 6.547 1.00 91.69 84 PHE A O 1
ATOM 667 N N . GLY A 1 85 ? 0.592 1.836 4.634 1.00 90.75 85 GLY A N 1
ATOM 668 C CA . GLY A 1 85 ? -0.459 2.749 5.070 1.00 90.75 85 GLY A CA 1
ATOM 669 C C . GLY A 1 85 ? -1.720 2.019 5.518 1.00 90.75 85 GLY A C 1
ATOM 670 O O . GLY A 1 85 ? -2.184 2.228 6.638 1.00 90.75 85 GLY A O 1
ATOM 671 N N . LEU A 1 86 ? -2.239 1.110 4.684 1.00 91.00 86 LEU A N 1
ATOM 672 C CA . LEU A 1 86 ? -3.405 0.288 5.023 1.00 91.00 86 LEU A CA 1
ATOM 673 C C . LEU A 1 86 ? -3.158 -0.514 6.313 1.00 91.00 86 LEU A C 1
ATOM 675 O O . LEU A 1 86 ? -3.972 -0.475 7.234 1.00 91.00 86 LEU A O 1
ATOM 679 N N . GLY A 1 87 ? -2.014 -1.192 6.424 1.00 89.12 87 GLY A N 1
ATOM 680 C CA . GLY A 1 87 ? -1.643 -1.944 7.624 1.00 89.12 87 GLY A CA 1
ATOM 681 C C . GLY A 1 87 ? -1.616 -1.070 8.881 1.00 89.12 87 GLY A C 1
ATOM 682 O O . GLY A 1 87 ? -2.233 -1.419 9.888 1.00 89.12 87 GLY A O 1
ATOM 683 N N . ALA A 1 88 ? -0.979 0.101 8.808 1.00 89.19 88 ALA A N 1
ATOM 684 C CA . ALA A 1 88 ? -0.930 1.056 9.911 1.00 89.19 88 ALA A CA 1
ATOM 685 C C . ALA A 1 88 ? -2.334 1.543 10.308 1.00 89.19 88 ALA A C 1
ATOM 687 O O . ALA A 1 88 ? -2.690 1.494 11.484 1.00 89.19 88 ALA A O 1
ATOM 688 N N . GLY A 1 89 ? -3.167 1.945 9.343 1.00 87.00 89 GLY A N 1
ATOM 689 C CA . GLY A 1 89 ? -4.542 2.392 9.597 1.00 87.00 89 GLY A CA 1
ATOM 690 C C . GLY A 1 89 ? -5.415 1.319 10.257 1.00 87.00 89 GLY A C 1
ATOM 691 O O . GLY A 1 89 ? -6.202 1.616 11.161 1.00 87.00 89 GLY A O 1
ATOM 692 N N . ALA A 1 90 ? -5.236 0.054 9.865 1.00 86.19 90 ALA A N 1
ATOM 693 C CA . ALA A 1 90 ? -5.887 -1.078 10.516 1.00 86.19 90 ALA A CA 1
ATOM 694 C C . ALA A 1 90 ? -5.400 -1.261 11.964 1.00 86.19 90 ALA A C 1
ATOM 696 O O . ALA A 1 90 ? -6.227 -1.367 12.870 1.00 86.19 90 ALA A O 1
ATOM 697 N N . LEU A 1 91 ? -4.087 -1.232 12.208 1.00 86.69 91 LEU A N 1
ATOM 698 C CA . LEU A 1 91 ? -3.513 -1.371 13.552 1.00 86.69 91 LEU A CA 1
ATOM 699 C C . LEU A 1 91 ? -3.963 -0.252 14.498 1.00 86.69 91 LEU A C 1
ATOM 701 O O . LEU A 1 91 ? -4.419 -0.538 15.603 1.00 86.69 91 LEU A O 1
ATOM 705 N N . PHE A 1 92 ? -3.929 1.007 14.055 1.00 87.06 92 PHE A N 1
ATOM 706 C CA . PHE A 1 92 ? -4.397 2.146 14.855 1.00 87.06 92 PHE A CA 1
ATOM 707 C C . PHE A 1 92 ? -5.876 2.037 15.224 1.00 87.06 92 PHE A C 1
ATOM 709 O O . PHE A 1 92 ? -6.267 2.390 16.336 1.00 87.06 92 PHE A O 1
ATOM 716 N N . SER A 1 93 ? -6.704 1.516 14.316 1.00 82.19 93 SER A N 1
ATOM 717 C CA . SER A 1 93 ? -8.126 1.318 14.604 1.00 82.19 93 SER A CA 1
ATOM 718 C C . SER A 1 93 ? -8.380 0.283 15.707 1.00 82.19 93 SER A C 1
ATOM 720 O O . SER A 1 93 ? -9.366 0.412 16.429 1.00 82.19 93 SER A O 1
ATOM 722 N N . VAL A 1 94 ? -7.490 -0.707 15.853 1.00 79.31 94 VAL A N 1
ATOM 723 C CA . VAL A 1 94 ? -7.546 -1.726 16.911 1.00 79.31 94 VAL A CA 1
ATOM 724 C C . VAL A 1 94 ? -6.941 -1.198 18.214 1.00 79.31 94 VAL A C 1
ATOM 726 O O . VAL A 1 94 ? -7.515 -1.419 19.272 1.00 79.31 94 VAL A O 1
ATOM 729 N N . ALA A 1 95 ? -5.825 -0.466 18.151 1.00 75.69 95 ALA A N 1
ATOM 730 C CA . ALA A 1 95 ? -5.151 0.078 19.333 1.00 75.69 95 ALA A CA 1
ATOM 731 C C . ALA A 1 95 ? -6.028 1.069 20.125 1.00 75.69 95 ALA A C 1
ATOM 733 O O . ALA A 1 95 ? -5.999 1.075 21.348 1.00 75.69 95 ALA A O 1
ATOM 734 N N . GLN A 1 96 ? -6.875 1.854 19.451 1.00 67.12 96 GLN A N 1
ATOM 735 C CA . GLN A 1 96 ? -7.835 2.742 20.128 1.00 67.12 96 GLN A CA 1
ATOM 736 C C . GLN A 1 96 ? -9.027 2.019 20.777 1.00 67.12 96 GLN A C 1
ATOM 738 O O . GLN A 1 96 ? -9.843 2.665 21.420 1.00 67.12 96 GLN A O 1
ATOM 743 N N . TRP A 1 97 ? -9.175 0.707 20.578 1.00 57.34 97 TRP A N 1
ATOM 744 C CA . TRP A 1 97 ? -10.193 -0.111 21.250 1.00 57.34 97 TRP A CA 1
ATOM 745 C C . TRP A 1 97 ? -9.678 -0.772 22.535 1.00 57.34 97 TRP A C 1
ATOM 747 O O . TRP A 1 97 ? -10.467 -1.387 23.248 1.00 57.34 97 TRP A O 1
ATOM 757 N N . SER A 1 98 ? -8.371 -0.697 22.809 1.00 54.53 98 SER A N 1
ATOM 758 C CA . SER A 1 98 ? -7.767 -1.228 24.040 1.00 54.53 98 SER A CA 1
ATOM 759 C C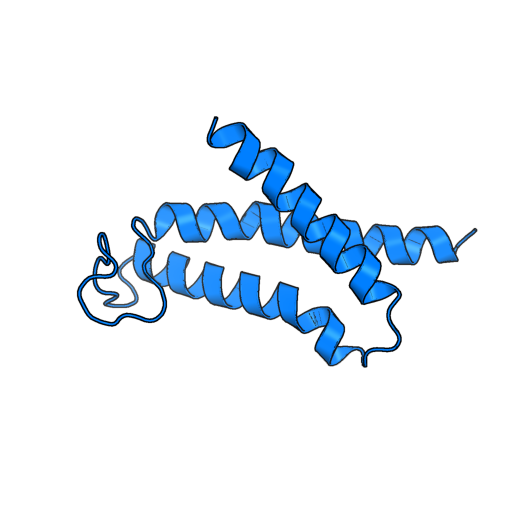 . SER A 1 98 ? -7.608 -0.191 25.159 1.00 54.53 98 SER A C 1
ATOM 761 O O . SER A 1 98 ? -7.031 -0.524 26.192 1.00 54.53 98 SER A O 1
ATOM 763 N N . GLU A 1 99 ? -8.106 1.031 24.956 1.00 47.47 99 GLU A N 1
ATOM 764 C CA . GLU A 1 99 ? -8.243 2.092 25.969 1.00 47.47 99 GLU A CA 1
ATOM 765 C C . GLU A 1 99 ? -9.710 2.224 26.398 1.00 47.47 99 GLU A C 1
ATOM 767 O O . GLU A 1 99 ? -9.947 2.415 27.612 1.00 47.47 99 GLU A O 1
#